Protein AF-A0A951RJY8-F1 (afdb_monomer)

Nearest PDB structures (foldseek):
  4g2e-assembly1_A-2  TM=7.027E-01  e=3.319E-02  Sulfurisphaera tokodaii str. 7
  2ywn-assembly1_A  TM=7.254E-01  e=1.005E-01  Sulfurisphaera tokodaii
  3hjp-assembly2_D  TM=7.220E-01  e=1.222E-01  Saccharolobus solfataricus
  2bmx-assembly1_B  TM=6.941E-01  e=5.469E-01  Mycobacterium tuberculosis H37Rv
  3vwu-assembly1_C  TM=6.737E-01  e=2.976E+00  Mus musculus

pLDDT: mean 78.99, std 13.01, range [47.09, 96.44]

Foldseek 3Di:
DPDDADEAEWQWAPFQDDDPPLPDDQDDDPPDPDGPSCCCVPVDDHYYDGPRVCPVCVVQVQPPDWDDDDNITITFDKDWDADPVRHTLEIDGAPDDPQDDDPVRVVVCVVVVPRPDGRPPGDDD

Secondary structure (DSSP, 8-state):
-------EE--BTTBS-----S-S-----TT-SS-HHHHHHHH--S-EE--TTSHHHHHHT-SS-EEEETTEEEEPPEEEEE-TTS-EEEEEE-SSTT-SPPHHHHHHHHHH-------TTPPP-

Mean predicted aligned error: 7.76 Å

Radius of gyration: 15.6 Å; Cα contacts (8 Å, |Δi|>4): 161; chains: 1; bounding box: 39×34×40 Å

Structure (mmCIF, N/CA/C/O backbone):
data_AF-A0A951RJY8-F1
#
_entry.id   AF-A0A951RJY8-F1
#
loop_
_atom_site.group_PDB
_atom_site.id
_atom_site.type_symbol
_atom_site.label_atom_id
_atom_site.label_alt_id
_atom_site.label_comp_id
_atom_site.label_asym_id
_atom_site.label_entity_id
_atom_site.label_seq_id
_atom_site.pdbx_PDB_ins_code
_atom_site.Cartn_x
_atom_site.Cartn_y
_atom_site.Cartn_z
_atom_site.occupancy
_atom_site.B_iso_or_equiv
_atom_site.auth_seq_id
_atom_site.auth_comp_id
_atom_site.auth_asym_id
_atom_site.auth_atom_id
_atom_site.pdbx_PDB_model_num
ATOM 1 N N . MET A 1 1 ? -1.557 0.031 23.527 1.00 47.09 1 MET A N 1
ATOM 2 C CA . MET A 1 1 ? -1.537 0.040 22.049 1.00 47.09 1 MET A CA 1
ATOM 3 C C . MET A 1 1 ? -1.979 -1.328 21.563 1.00 47.09 1 MET A C 1
ATOM 5 O O . MET A 1 1 ? -1.422 -2.315 22.023 1.00 47.09 1 MET A O 1
ATOM 9 N N . GLY A 1 2 ? -3.027 -1.402 20.737 1.00 57.34 2 GLY A N 1
ATOM 10 C CA . GLY A 1 2 ? -3.400 -2.663 20.085 1.00 57.34 2 GLY A CA 1
ATOM 11 C C . GLY A 1 2 ? -2.318 -3.093 19.093 1.00 57.34 2 GLY A C 1
ATOM 12 O O . GLY A 1 2 ? -1.557 -2.252 18.619 1.00 57.34 2 GLY A O 1
ATOM 13 N N . SER A 1 3 ? -2.225 -4.388 18.795 1.00 72.31 3 SER A N 1
ATOM 14 C CA . SER A 1 3 ? -1.290 -4.906 17.794 1.00 72.31 3 SER A CA 1
ATOM 15 C C . SER A 1 3 ? -1.625 -4.332 16.414 1.00 72.31 3 SER A C 1
ATOM 17 O O . SER A 1 3 ? -2.688 -4.628 15.866 1.00 72.31 3 SER A O 1
ATOM 19 N N . ILE A 1 4 ? -0.733 -3.513 15.858 1.00 75.69 4 ILE A N 1
ATOM 20 C CA . ILE A 1 4 ? -0.796 -3.084 14.458 1.00 75.69 4 ILE A CA 1
ATOM 21 C C . ILE A 1 4 ? -0.205 -4.212 13.619 1.00 75.69 4 ILE A C 1
ATOM 23 O O . ILE A 1 4 ? 0.877 -4.708 13.933 1.00 75.69 4 ILE A O 1
ATOM 27 N N . ILE A 1 5 ? -0.903 -4.611 12.558 1.00 77.25 5 ILE A N 1
ATOM 28 C CA . ILE A 1 5 ? -0.388 -5.581 11.595 1.00 77.25 5 ILE A CA 1
ATOM 29 C C . ILE A 1 5 ? -0.274 -4.884 10.246 1.00 77.25 5 ILE A C 1
ATOM 31 O O . ILE A 1 5 ? -1.242 -4.306 9.754 1.00 77.25 5 ILE A O 1
ATOM 35 N N . VAL A 1 6 ? 0.925 -4.918 9.673 1.00 77.44 6 VAL A N 1
ATOM 36 C CA . VAL A 1 6 ? 1.230 -4.329 8.369 1.00 77.44 6 VAL A CA 1
ATOM 37 C C . VAL A 1 6 ? 1.389 -5.459 7.368 1.00 77.44 6 VAL A C 1
ATOM 39 O O . VAL A 1 6 ? 2.029 -6.460 7.669 1.00 77.44 6 VAL A O 1
ATOM 42 N N . PHE A 1 7 ? 0.819 -5.292 6.180 1.00 73.12 7 PHE A N 1
ATOM 43 C CA . PHE A 1 7 ? 1.025 -6.199 5.061 1.00 73.12 7 PHE A CA 1
ATOM 44 C C . PHE A 1 7 ? 1.254 -5.392 3.792 1.00 73.12 7 PHE A C 1
ATOM 46 O O . PHE A 1 7 ? 0.624 -4.353 3.587 1.00 73.12 7 PHE A O 1
ATOM 53 N N . THR A 1 8 ? 2.115 -5.897 2.917 1.00 75.50 8 THR A N 1
ATOM 54 C CA . THR A 1 8 ? 2.261 -5.371 1.558 1.00 75.50 8 THR A CA 1
ATOM 55 C C . THR A 1 8 ? 1.683 -6.371 0.571 1.00 75.50 8 THR A C 1
ATOM 57 O O . THR A 1 8 ? 1.988 -7.559 0.642 1.00 75.50 8 THR A O 1
ATOM 60 N N . VAL A 1 9 ? 0.841 -5.882 -0.339 1.00 69.12 9 VAL A N 1
ATOM 61 C CA . VAL A 1 9 ? 0.367 -6.633 -1.504 1.00 69.12 9 VAL A CA 1
ATOM 62 C C . VAL A 1 9 ? 1.022 -6.016 -2.727 1.00 69.12 9 VAL A C 1
ATOM 64 O O . VAL A 1 9 ? 0.774 -4.853 -3.050 1.00 69.12 9 VAL A O 1
ATOM 67 N N . GLU A 1 10 ? 1.871 -6.791 -3.386 1.00 68.12 10 GLU A N 1
ATOM 68 C CA . GLU A 1 10 ? 2.624 -6.350 -4.554 1.00 68.12 10 GLU A CA 1
ATOM 69 C C . GLU A 1 10 ? 2.321 -7.259 -5.743 1.00 68.12 10 GLU A C 1
ATOM 71 O O . GLU A 1 10 ? 2.282 -8.487 -5.620 1.00 68.12 10 GLU A O 1
ATOM 76 N N . THR A 1 11 ? 2.074 -6.648 -6.899 1.00 62.22 11 THR A N 1
ATOM 77 C CA . 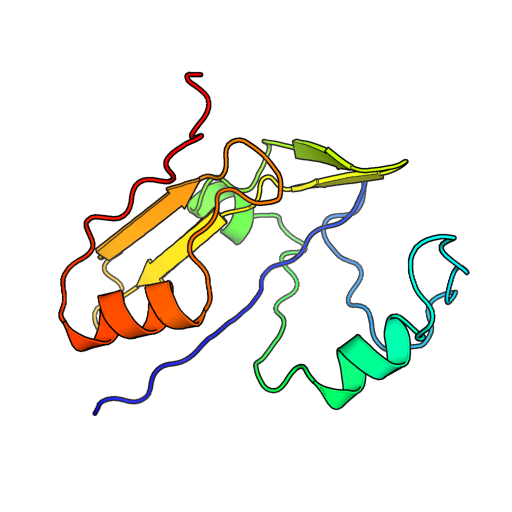THR A 1 11 ? 1.793 -7.355 -8.150 1.00 62.22 11 THR A CA 1
ATOM 78 C C . THR A 1 11 ? 2.576 -6.692 -9.274 1.00 62.22 11 THR A C 1
ATOM 80 O O . THR A 1 11 ? 2.418 -5.494 -9.509 1.00 62.22 11 THR A O 1
ATOM 83 N N . HIS A 1 12 ? 3.382 -7.485 -9.974 1.00 57.97 12 HIS A N 1
ATOM 84 C CA . HIS A 1 12 ? 4.277 -7.031 -11.037 1.00 57.97 12 HIS A CA 1
ATOM 85 C C . HIS A 1 12 ? 3.880 -7.629 -12.382 1.00 57.97 12 HIS A C 1
ATOM 87 O O . HIS A 1 12 ? 3.656 -8.835 -12.466 1.00 57.97 12 HIS A O 1
ATOM 93 N N . ASP A 1 13 ? 3.891 -6.813 -13.436 1.00 55.28 13 ASP A N 1
ATOM 94 C CA . ASP A 1 13 ? 3.761 -7.239 -14.833 1.00 55.28 13 ASP A CA 1
ATOM 95 C C . ASP A 1 13 ? 2.431 -7.983 -15.139 1.00 55.28 13 ASP A C 1
ATOM 97 O O . ASP A 1 13 ? 1.426 -7.865 -14.435 1.00 55.28 13 ASP A O 1
ATOM 101 N N . ARG A 1 14 ? 2.389 -8.743 -16.239 1.00 51.50 14 ARG A N 1
ATOM 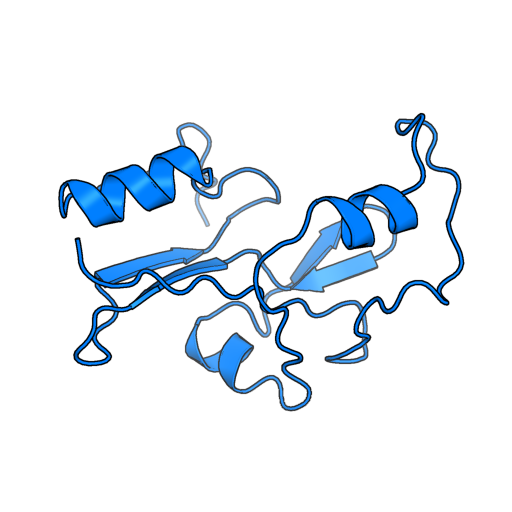102 C CA . ARG A 1 14 ? 1.258 -9.562 -16.706 1.00 51.50 14 ARG A CA 1
ATOM 103 C C . ARG A 1 14 ? 0.811 -10.646 -15.727 1.00 51.50 14 ARG A C 1
ATOM 105 O O . ARG A 1 14 ? -0.301 -11.157 -15.863 1.00 51.50 14 ARG A O 1
ATOM 112 N N .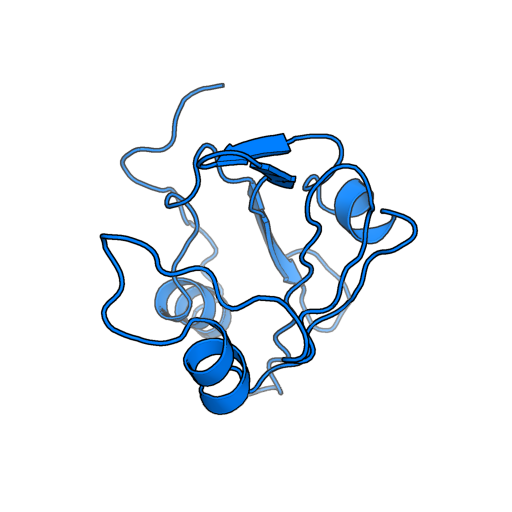 TYR A 1 15 ? 1.665 -11.035 -14.784 1.00 54.41 15 TYR A N 1
ATOM 113 C CA . TYR A 1 15 ? 1.393 -12.116 -13.845 1.00 54.41 15 TYR A CA 1
ATOM 114 C C . TYR A 1 15 ? 1.130 -11.538 -12.458 1.00 54.41 15 TYR A C 1
ATOM 116 O O . TYR A 1 15 ? 2.024 -10.993 -11.828 1.00 54.41 15 TYR A O 1
ATOM 124 N N . ARG A 1 16 ? -0.079 -11.746 -11.925 1.00 61.88 16 ARG A N 1
ATOM 125 C CA . ARG A 1 16 ? -0.536 -11.256 -10.605 1.00 61.88 16 ARG A CA 1
ATOM 126 C C . ARG A 1 16 ? 0.206 -11.853 -9.393 1.00 61.88 16 ARG A C 1
ATOM 128 O O . ARG A 1 16 ? -0.324 -11.899 -8.288 1.00 61.88 16 ARG A O 1
ATOM 135 N N . GLY A 1 17 ? 1.428 -12.344 -9.570 1.00 59.16 17 GLY A N 1
ATOM 136 C CA . GLY A 1 17 ? 2.266 -12.724 -8.455 1.00 59.16 17 GLY A CA 1
ATOM 137 C C . GLY A 1 17 ? 3.601 -13.345 -8.831 1.00 59.16 17 GLY A C 1
ATOM 138 O O . GLY A 1 17 ? 3.660 -14.509 -9.228 1.00 59.16 17 GLY A O 1
ATOM 139 N N . ARG A 1 18 ? 4.676 -12.605 -8.556 1.00 56.38 18 ARG A N 1
ATOM 140 C CA . ARG A 1 18 ? 5.994 -13.159 -8.248 1.00 56.38 18 ARG A CA 1
ATOM 141 C C . ARG A 1 18 ? 6.393 -12.627 -6.874 1.00 56.38 18 ARG A C 1
ATOM 143 O O . ARG A 1 18 ? 6.611 -11.432 -6.726 1.00 56.38 18 ARG A O 1
ATOM 150 N N . VAL A 1 19 ? 6.421 -13.495 -5.861 1.00 53.72 19 VAL A N 1
ATOM 151 C CA . VAL A 1 19 ? 7.028 -13.136 -4.570 1.00 53.72 19 VAL A CA 1
ATOM 152 C C . VAL A 1 19 ? 8.525 -13.091 -4.803 1.00 53.72 19 VAL A C 1
ATOM 154 O O . VAL A 1 19 ? 9.095 -14.105 -5.200 1.00 53.72 19 VAL A O 1
ATOM 157 N N . MET A 1 20 ? 9.138 -11.938 -4.554 1.00 55.38 20 MET A N 1
ATOM 158 C CA . MET A 1 20 ? 10.590 -11.826 -4.521 1.00 55.38 20 MET A CA 1
ATOM 159 C C . MET A 1 20 ? 11.0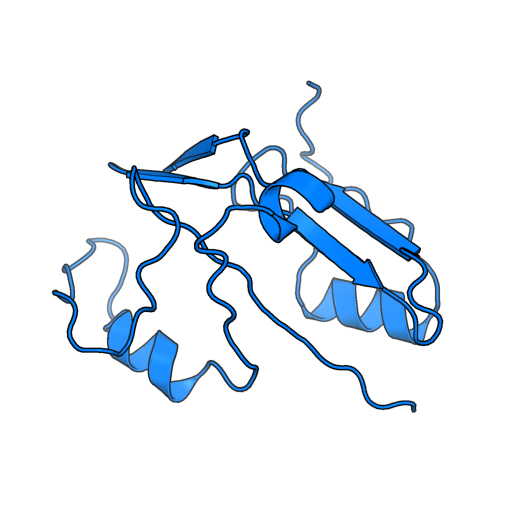84 -12.647 -3.327 1.00 55.38 20 MET A C 1
ATOM 161 O O . MET A 1 20 ? 10.850 -12.284 -2.175 1.00 55.38 20 MET A O 1
ATOM 165 N N . VAL A 1 21 ? 11.690 -13.801 -3.604 1.00 55.44 21 VAL A N 1
ATOM 166 C CA . VAL A 1 21 ? 12.244 -14.716 -2.585 1.00 55.44 21 VAL A CA 1
ATOM 167 C C . VAL A 1 21 ? 13.767 -14.689 -2.568 1.00 55.44 21 VAL A C 1
ATOM 169 O O . VAL A 1 21 ? 14.393 -15.531 -1.924 1.00 55.44 21 VAL A O 1
ATOM 172 N N . GLY A 1 22 ? 14.364 -13.767 -3.321 1.00 53.44 22 GLY A N 1
ATOM 173 C CA . GLY A 1 22 ? 15.803 -13.609 -3.365 1.00 53.44 22 GLY A CA 1
ATOM 174 C C . GLY A 1 22 ? 16.530 -14.520 -4.342 1.00 53.44 22 GLY A C 1
ATOM 175 O O . GLY A 1 22 ? 17.743 -14.697 -4.273 1.00 53.44 22 GLY A O 1
ATOM 176 N N . LYS A 1 23 ? 15.778 -15.142 -5.249 1.00 55.81 23 LYS A N 1
ATOM 177 C CA . LYS A 1 23 ? 16.317 -15.993 -6.322 1.00 55.81 23 LYS A CA 1
ATOM 178 C C . LYS A 1 23 ? 16.212 -15.324 -7.688 1.00 55.81 23 LYS A C 1
ATOM 180 O O . LYS A 1 23 ? 16.564 -15.913 -8.706 1.00 55.81 23 LYS A O 1
ATOM 185 N N . GLU A 1 24 ? 15.654 -14.124 -7.716 1.00 66.88 24 GLU A N 1
ATOM 186 C CA . GLU A 1 24 ? 15.530 -13.289 -8.890 1.00 66.88 24 GLU A CA 1
ATOM 187 C C . GLU A 1 24 ? 16.892 -12.752 -9.333 1.00 66.88 24 GLU A C 1
ATOM 189 O O . GLU A 1 24 ? 17.817 -12.626 -8.532 1.00 66.88 24 GLU A O 1
ATOM 194 N N . LEU A 1 25 ? 17.009 -12.436 -10.627 1.00 63.78 25 LEU A N 1
ATOM 195 C CA . LEU A 1 25 ? 18.130 -11.636 -11.110 1.00 63.78 25 LEU A CA 1
ATOM 196 C C . LEU A 1 25 ? 18.152 -10.333 -10.308 1.00 63.78 25 LEU A C 1
ATOM 198 O O . LEU A 1 25 ? 17.102 -9.718 -10.132 1.00 63.78 25 LEU A O 1
ATOM 202 N N . ASP A 1 26 ? 19.330 -9.938 -9.835 1.00 66.75 26 ASP A N 1
ATOM 203 C CA . ASP A 1 26 ? 19.557 -8.657 -9.167 1.00 66.75 26 ASP A CA 1
ATOM 204 C C . ASP A 1 26 ? 20.097 -7.663 -10.207 1.00 66.75 26 ASP A C 1
ATOM 206 O O . ASP A 1 26 ? 21.309 -7.597 -10.435 1.00 66.75 26 ASP A O 1
ATOM 210 N N . PRO A 1 27 ? 19.220 -6.967 -10.955 1.00 66.25 27 PRO A N 1
ATOM 211 C CA . PRO A 1 27 ? 19.652 -6.026 -11.974 1.00 66.25 27 PRO A CA 1
ATOM 212 C C . PRO A 1 27 ? 20.422 -4.864 -11.344 1.00 66.25 27 PRO A C 1
ATOM 214 O O . PRO A 1 27 ? 19.980 -4.227 -10.386 1.00 66.25 27 PRO A O 1
ATOM 217 N N . SER A 1 28 ? 21.567 -4.530 -11.938 1.00 65.00 28 SER A N 1
ATOM 218 C CA . SER A 1 28 ? 22.308 -3.330 -11.567 1.00 65.00 28 SER A CA 1
ATOM 219 C C . SER A 1 28 ? 21.572 -2.091 -12.077 1.00 65.00 28 SER A C 1
ATOM 221 O O . SER A 1 28 ? 21.533 -1.834 -13.283 1.00 65.00 28 SER A O 1
ATOM 223 N N . TYR A 1 29 ? 21.018 -1.296 -11.168 1.00 68.00 29 TYR A N 1
ATOM 224 C CA . TYR A 1 29 ? 20.429 -0.004 -11.508 1.00 68.00 29 TYR A CA 1
ATOM 225 C C . TYR A 1 29 ? 21.444 1.125 -11.317 1.00 68.00 29 TYR A C 1
ATOM 227 O O . TYR A 1 29 ? 22.088 1.216 -10.276 1.00 68.00 29 TYR A O 1
ATOM 235 N N . TRP A 1 30 ? 21.535 2.041 -12.288 1.00 73.19 30 TRP A N 1
ATOM 236 C CA . TRP A 1 30 ? 22.492 3.162 -12.277 1.00 73.19 30 TRP A CA 1
ATOM 237 C C . TRP A 1 30 ? 22.374 4.084 -11.049 1.00 73.19 30 TRP A C 1
ATOM 239 O O . TRP A 1 30 ? 23.331 4.765 -10.689 1.00 73.19 30 TRP A O 1
ATOM 249 N N . PHE A 1 31 ? 21.208 4.104 -10.402 1.00 74.69 31 PHE A N 1
ATOM 250 C CA . PHE A 1 31 ? 20.914 4.926 -9.228 1.00 74.69 31 PHE A CA 1
ATOM 251 C C . PHE A 1 31 ? 21.066 4.183 -7.892 1.00 74.69 31 PHE A C 1
ATOM 253 O O . PHE A 1 31 ? 20.978 4.818 -6.840 1.00 74.69 31 PHE A O 1
ATOM 260 N N . SER A 1 32 ? 21.293 2.864 -7.894 1.00 72.50 32 SER A N 1
ATOM 261 C CA . SER A 1 32 ? 21.447 2.083 -6.664 1.00 72.50 32 SER A CA 1
ATOM 262 C C . SER A 1 32 ? 22.866 1.552 -6.518 1.00 72.50 32 SER A C 1
ATOM 264 O O . SER A 1 32 ? 23.383 0.854 -7.383 1.00 72.50 32 SER A O 1
ATOM 266 N N . LYS A 1 33 ? 23.485 1.846 -5.371 1.00 73.94 33 LYS A N 1
ATOM 267 C CA . LYS A 1 33 ? 24.779 1.269 -4.971 1.00 73.94 33 LYS A CA 1
ATOM 268 C C . LYS A 1 33 ? 24.634 -0.031 -4.171 1.00 73.94 33 LYS A C 1
ATOM 270 O O . LYS A 1 33 ? 25.641 -0.561 -3.714 1.00 73.94 33 LYS A O 1
ATOM 275 N N . LYS A 1 34 ? 23.403 -0.490 -3.920 1.00 71.06 34 LYS A N 1
ATOM 276 C CA . LYS A 1 34 ? 23.098 -1.659 -3.084 1.00 71.06 34 LYS A CA 1
ATOM 277 C C . LYS A 1 34 ? 22.216 -2.645 -3.842 1.00 71.06 34 LYS A C 1
ATOM 279 O O . LYS A 1 34 ? 21.366 -2.217 -4.625 1.00 71.06 34 LYS A O 1
ATOM 284 N N . SER A 1 35 ? 22.407 -3.930 -3.555 1.00 71.75 35 SER A N 1
ATOM 285 C CA . SER A 1 35 ? 21.521 -4.996 -4.015 1.00 71.75 35 SER A CA 1
ATOM 286 C C . SER A 1 35 ? 20.093 -4.728 -3.540 1.00 71.75 35 SER A C 1
ATOM 288 O O . SER A 1 35 ? 19.865 -4.433 -2.360 1.00 71.75 35 SER A O 1
ATOM 290 N N . PHE A 1 36 ? 19.124 -4.813 -4.453 1.00 70.31 36 PHE A N 1
ATOM 291 C CA . PHE A 1 36 ? 17.713 -4.716 -4.072 1.00 70.31 36 PHE A CA 1
ATOM 292 C C . PHE A 1 36 ? 17.278 -5.960 -3.314 1.00 70.31 36 PHE A C 1
ATOM 294 O O . PHE A 1 36 ? 16.457 -5.862 -2.405 1.00 70.31 36 PHE A O 1
ATOM 301 N N . HIS A 1 37 ? 17.875 -7.102 -3.647 1.00 69.56 37 HIS A N 1
ATOM 302 C CA . HIS A 1 37 ? 17.642 -8.354 -2.956 1.00 69.56 37 HIS A CA 1
ATOM 303 C C . HIS A 1 37 ? 18.050 -8.260 -1.477 1.00 69.56 37 HIS A C 1
ATOM 305 O O . HIS A 1 37 ? 17.188 -8.454 -0.622 1.00 69.56 37 HIS A O 1
ATOM 311 N N . GLU A 1 38 ? 19.291 -7.873 -1.160 1.00 69.50 38 GLU A N 1
ATOM 312 C CA . GLU A 1 38 ? 19.736 -7.734 0.241 1.00 69.50 38 GLU A CA 1
ATOM 313 C C . GLU A 1 38 ? 18.860 -6.742 1.016 1.00 69.50 38 GLU A C 1
ATOM 315 O O . GLU A 1 38 ? 18.392 -7.026 2.119 1.00 69.50 38 GLU A O 1
ATOM 320 N N . ALA A 1 39 ? 18.567 -5.584 0.414 1.00 71.75 39 ALA A N 1
ATOM 321 C CA . ALA A 1 39 ? 17.713 -4.583 1.040 1.00 71.75 39 ALA A CA 1
ATOM 322 C C . ALA A 1 39 ? 16.303 -5.119 1.332 1.00 71.75 39 ALA A C 1
ATOM 324 O O . ALA A 1 39 ? 15.740 -4.788 2.374 1.00 71.75 39 ALA A O 1
ATOM 325 N N . TYR A 1 40 ? 15.743 -5.930 0.433 1.00 69.94 40 TYR A N 1
ATOM 326 C CA . TYR A 1 40 ? 14.418 -6.520 0.581 1.00 69.94 40 TYR A CA 1
ATOM 327 C C . TYR A 1 40 ? 14.402 -7.600 1.671 1.00 69.94 40 TYR A C 1
ATOM 329 O O . TYR A 1 40 ? 13.529 -7.576 2.531 1.00 69.94 40 TYR A O 1
ATOM 337 N N . THR A 1 41 ? 15.378 -8.510 1.706 1.00 71.19 41 THR A N 1
ATOM 338 C CA . THR A 1 41 ? 15.402 -9.604 2.694 1.00 71.19 41 THR A CA 1
ATOM 339 C C . THR A 1 41 ? 15.803 -9.164 4.098 1.00 71.19 41 THR A C 1
ATOM 341 O O . THR A 1 41 ? 15.349 -9.764 5.066 1.00 71.19 41 THR A O 1
ATOM 344 N N . GLU A 1 42 ? 16.647 -8.139 4.236 1.00 77.62 42 GLU A N 1
ATOM 345 C CA . GLU A 1 42 ? 17.155 -7.713 5.549 1.00 77.62 42 GLU A CA 1
ATOM 346 C C . GLU A 1 42 ? 16.291 -6.649 6.227 1.00 77.62 42 GLU A C 1
ATOM 348 O O . GLU A 1 42 ? 16.272 -6.558 7.454 1.00 77.62 42 GLU A O 1
ATOM 353 N N . LYS A 1 43 ? 15.609 -5.798 5.450 1.00 75.00 43 LYS A N 1
ATOM 354 C CA . LYS A 1 43 ? 14.919 -4.617 5.999 1.00 75.00 43 LYS A CA 1
ATOM 355 C C . LYS A 1 43 ? 13.414 -4.768 6.095 1.00 75.00 43 LYS A C 1
ATOM 357 O O . LYS A 1 43 ? 12.772 -3.950 6.753 1.00 75.00 43 LYS A O 1
ATOM 362 N N . ILE A 1 44 ? 12.845 -5.765 5.431 1.00 73.56 44 ILE A N 1
ATOM 363 C CA . ILE A 1 44 ? 11.414 -6.025 5.479 1.00 73.56 44 ILE A CA 1
ATOM 364 C C . ILE A 1 44 ? 11.143 -6.979 6.632 1.00 73.56 44 ILE A C 1
ATOM 366 O O . ILE A 1 44 ? 11.634 -8.101 6.670 1.00 73.56 44 ILE A O 1
ATOM 370 N N . TRP A 1 45 ? 10.344 -6.511 7.583 1.00 77.69 45 TRP A N 1
ATOM 371 C CA . TRP A 1 45 ? 10.042 -7.220 8.827 1.00 77.69 45 TRP A CA 1
ATOM 372 C C . TRP A 1 45 ? 8.544 -7.497 8.998 1.00 77.69 45 TRP A C 1
ATOM 374 O O . TRP A 1 45 ? 8.114 -7.974 10.047 1.00 77.69 45 TRP A O 1
ATOM 384 N N . TRP A 1 46 ? 7.744 -7.213 7.968 1.00 80.75 46 TRP A N 1
ATOM 385 C CA . TRP A 1 46 ? 6.311 -7.493 7.929 1.00 80.75 46 TRP A CA 1
ATOM 386 C C . TRP A 1 46 ? 5.970 -8.457 6.785 1.00 80.75 46 TRP A C 1
ATOM 388 O O . TRP A 1 46 ? 6.751 -8.595 5.841 1.00 80.75 46 TRP A O 1
ATOM 398 N N . PRO A 1 47 ? 4.821 -9.153 6.835 1.00 79.38 47 PRO A N 1
ATOM 399 C CA . PRO A 1 47 ? 4.511 -10.154 5.828 1.00 79.38 47 PRO A CA 1
ATOM 400 C C . PRO A 1 47 ? 4.139 -9.525 4.480 1.00 79.38 47 PRO A C 1
ATOM 402 O O . PRO A 1 47 ? 3.421 -8.524 4.398 1.00 79.38 47 PRO A O 1
ATOM 405 N N . HIS A 1 48 ? 4.610 -10.157 3.410 1.00 78.62 48 HIS A N 1
ATOM 406 C CA . HIS A 1 48 ? 4.277 -9.809 2.033 1.00 78.62 48 HIS A CA 1
ATOM 407 C C . HIS A 1 48 ? 3.286 -10.837 1.492 1.00 78.62 48 HIS A C 1
ATOM 409 O O . HIS A 1 48 ? 3.558 -12.038 1.483 1.00 78.62 48 HIS A O 1
ATOM 415 N N . LEU A 1 49 ? 2.112 -10.366 1.083 1.00 76.38 49 LEU A N 1
ATOM 416 C CA . LEU A 1 49 ? 1.025 -11.200 0.589 1.00 76.38 49 LEU A CA 1
ATOM 417 C C . LEU A 1 49 ? 1.013 -11.197 -0.939 1.00 76.38 49 LEU A C 1
ATOM 419 O O . LEU A 1 49 ? 1.184 -10.161 -1.580 1.00 76.38 49 LEU A O 1
ATOM 423 N N . LEU A 1 50 ? 0.760 -12.371 -1.514 1.00 77.56 50 LEU A N 1
ATOM 424 C CA . LEU A 1 50 ? 0.662 -12.563 -2.955 1.00 77.56 50 LEU A CA 1
ATOM 425 C C . LEU A 1 50 ? -0.804 -12.657 -3.391 1.00 77.56 50 LEU A C 1
ATOM 427 O O . LEU A 1 50 ? -1.462 -13.665 -3.131 1.00 77.56 50 LEU A O 1
ATOM 431 N N . ASP A 1 51 ? -1.307 -11.655 -4.109 1.00 78.56 51 ASP A N 1
ATOM 432 C CA . ASP A 1 51 ? -2.694 -11.633 -4.590 1.00 78.56 51 ASP A CA 1
ATOM 433 C C . ASP A 1 51 ? -2.844 -12.251 -5.990 1.00 78.56 51 ASP A C 1
ATOM 435 O O . ASP A 1 51 ? -3.175 -11.582 -6.968 1.00 78.56 51 ASP A O 1
ATOM 439 N N . ARG A 1 52 ? -2.623 -13.569 -6.092 1.00 77.19 52 ARG A N 1
ATOM 440 C CA . ARG A 1 52 ? -2.654 -14.287 -7.384 1.00 77.19 52 ARG A CA 1
ATOM 441 C C . ARG A 1 52 ? -3.980 -14.150 -8.134 1.00 77.19 52 ARG A C 1
ATOM 443 O O . ARG A 1 52 ? -3.986 -14.174 -9.362 1.00 77.19 52 ARG A O 1
ATOM 450 N N . ALA A 1 53 ? -5.090 -14.052 -7.405 1.00 81.00 53 ALA A N 1
ATOM 451 C CA . ALA A 1 53 ? -6.417 -13.890 -7.992 1.00 81.00 53 ALA A CA 1
ATOM 452 C C . ALA A 1 53 ? -6.709 -12.429 -8.387 1.00 81.00 53 ALA A C 1
ATOM 454 O O . ALA A 1 53 ? -7.594 -12.183 -9.206 1.00 81.00 53 ALA A O 1
ATOM 455 N N . GLY A 1 54 ? -5.963 -11.458 -7.850 1.00 77.94 54 GLY A N 1
ATOM 456 C CA . GLY A 1 54 ? -6.254 -10.027 -7.974 1.00 77.94 54 GLY A CA 1
ATOM 457 C C . GLY A 1 54 ? -7.483 -9.587 -7.172 1.00 77.94 54 GLY A C 1
ATOM 458 O O . GLY A 1 54 ? -8.030 -8.518 -7.428 1.00 77.94 54 GLY A O 1
ATOM 459 N N . ALA A 1 55 ? -7.967 -10.417 -6.244 1.00 84.62 55 ALA A N 1
ATOM 460 C CA . ALA A 1 55 ? -9.203 -10.152 -5.514 1.00 84.62 55 ALA A CA 1
ATOM 461 C C . ALA A 1 55 ? -9.020 -9.019 -4.497 1.00 84.62 55 ALA A C 1
ATOM 463 O O . ALA A 1 55 ? -9.899 -8.171 -4.344 1.00 84.62 55 ALA A O 1
ATOM 464 N N . ILE A 1 56 ? -7.863 -8.975 -3.834 1.00 85.62 56 ILE A N 1
ATOM 465 C CA . ILE A 1 56 ? -7.523 -7.935 -2.858 1.00 85.62 56 ILE A CA 1
ATOM 466 C C . ILE A 1 56 ? -7.220 -6.619 -3.579 1.00 85.62 56 ILE A C 1
ATOM 468 O O . ILE A 1 56 ? -7.714 -5.562 -3.184 1.00 85.62 56 ILE A O 1
ATOM 472 N N . GLY A 1 57 ? -6.470 -6.681 -4.679 1.00 83.31 57 GLY A N 1
ATOM 473 C CA . GLY A 1 57 ? -6.177 -5.541 -5.536 1.00 83.31 57 GLY A CA 1
ATOM 474 C C . GLY A 1 57 ? -7.449 -4.903 -6.090 1.00 83.31 57 GLY A C 1
ATOM 475 O O . GLY A 1 57 ? -7.595 -3.683 -6.010 1.00 83.31 57 GLY A O 1
ATOM 476 N N . ALA A 1 58 ? -8.398 -5.710 -6.573 1.00 85.81 58 ALA A N 1
ATOM 477 C CA . ALA A 1 58 ? -9.692 -5.222 -7.047 1.00 85.81 58 ALA A CA 1
ATOM 478 C C . ALA A 1 58 ? -10.528 -4.619 -5.906 1.00 85.81 58 ALA A C 1
ATOM 480 O O . ALA A 1 58 ? -11.084 -3.531 -6.057 1.00 85.81 58 ALA A O 1
ATOM 481 N N . MET A 1 59 ? -10.566 -5.277 -4.740 1.00 88.19 59 MET A N 1
ATOM 482 C CA . MET A 1 59 ? -11.303 -4.805 -3.561 1.00 88.19 59 MET A CA 1
ATOM 483 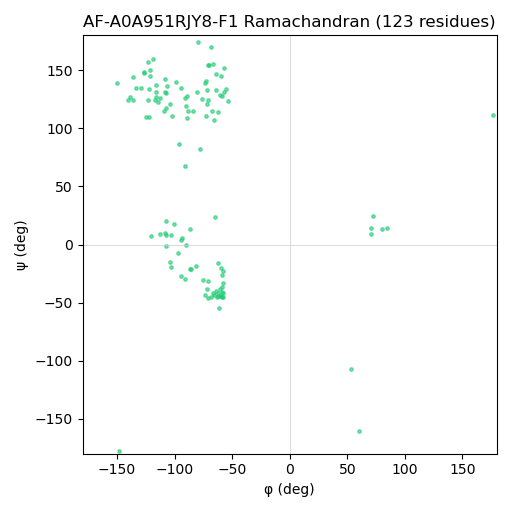C C . MET A 1 59 ? -10.849 -3.412 -3.107 1.00 88.19 59 MET A C 1
ATOM 485 O O . MET A 1 59 ? -11.679 -2.565 -2.778 1.00 88.19 59 MET A O 1
ATOM 489 N N . TYR A 1 60 ? -9.540 -3.151 -3.119 1.00 88.25 60 TYR A N 1
ATOM 490 C CA . TYR A 1 60 ? -8.969 -1.895 -2.630 1.00 88.25 60 TYR A CA 1
ATOM 491 C C . TYR A 1 60 ? -8.543 -0.920 -3.740 1.00 88.25 60 TYR A C 1
ATOM 493 O O . TYR A 1 60 ? -7.971 0.133 -3.452 1.00 88.25 60 TYR A O 1
ATOM 501 N N . GLY A 1 61 ? -8.873 -1.196 -5.002 1.00 83.50 61 GLY A N 1
ATOM 502 C CA . GLY A 1 61 ? -8.643 -0.282 -6.126 1.00 83.50 61 GLY A CA 1
ATOM 503 C C . GLY A 1 61 ? -7.180 -0.141 -6.560 1.00 83.50 61 GLY A C 1
ATOM 504 O O . GLY A 1 61 ? -6.817 0.895 -7.122 1.00 83.50 61 GLY A O 1
ATOM 505 N N . ALA A 1 62 ? -6.357 -1.153 -6.283 1.00 82.88 62 ALA A N 1
ATOM 506 C CA . ALA A 1 62 ? -5.011 -1.299 -6.837 1.00 82.88 62 ALA A CA 1
ATOM 507 C C . ALA A 1 62 ? -5.017 -1.999 -8.214 1.00 82.88 62 ALA A C 1
ATOM 509 O O . ALA A 1 62 ? -4.086 -1.811 -8.983 1.00 82.88 62 ALA A O 1
ATOM 510 N N . ASP A 1 63 ? -6.072 -2.757 -8.542 1.00 78.44 63 ASP A N 1
ATOM 511 C CA . ASP A 1 63 ? -6.323 -3.422 -9.837 1.00 78.44 63 ASP A CA 1
ATOM 512 C C . ASP A 1 63 ? -7.669 -2.915 -10.409 1.00 78.44 63 ASP A C 1
ATOM 514 O O . ASP A 1 63 ? -8.573 -2.612 -9.621 1.00 78.44 63 ASP A O 1
ATOM 518 N N . PRO A 1 64 ? -7.844 -2.761 -11.739 1.00 70.00 64 PRO A N 1
ATOM 519 C CA . PRO A 1 64 ? -6.893 -3.003 -12.834 1.00 70.00 64 PRO A CA 1
ATOM 520 C C . PRO A 1 64 ? -5.988 -1.804 -13.156 1.00 70.00 64 PRO A C 1
ATOM 522 O O . PRO A 1 64 ? -5.375 -1.746 -14.220 1.00 70.00 64 PRO A O 1
ATOM 525 N N . LEU A 1 65 ? -5.946 -0.799 -12.280 1.00 69.75 65 LEU A N 1
ATOM 526 C CA . LEU A 1 65 ? -5.176 0.417 -12.519 1.00 69.75 65 LEU A CA 1
ATOM 527 C C . LEU A 1 65 ? -3.680 0.112 -12.419 1.00 69.75 65 LEU A C 1
ATOM 529 O O . LEU A 1 65 ? -3.222 -0.360 -11.386 1.00 69.75 65 LEU A O 1
ATOM 533 N N . ALA A 1 66 ? -2.923 0.423 -13.469 1.00 73.19 66 ALA A N 1
ATOM 534 C CA . ALA A 1 66 ? -1.484 0.194 -13.512 1.00 73.19 66 ALA A CA 1
ATOM 535 C C . ALA A 1 66 ? -0.714 1.496 -13.756 1.00 73.19 66 ALA A C 1
ATOM 537 O O . ALA A 1 66 ? -1.205 2.410 -14.425 1.00 73.19 66 ALA A O 1
ATOM 538 N N . PHE A 1 67 ? 0.505 1.568 -13.232 1.00 74.19 67 PHE A N 1
ATOM 539 C CA . PHE A 1 67 ? 1.498 2.568 -13.601 1.00 74.19 67 PHE A CA 1
ATOM 540 C C . PHE A 1 67 ? 2.607 1.921 -14.419 1.00 74.19 67 PHE A C 1
ATOM 542 O O . PHE A 1 67 ? 3.012 0.797 -14.143 1.00 74.19 67 PHE A O 1
ATOM 549 N N . ALA A 1 68 ? 3.100 2.652 -15.417 1.00 73.12 68 ALA A N 1
ATOM 550 C CA . ALA A 1 68 ? 4.357 2.324 -16.069 1.00 73.12 68 ALA A CA 1
ATOM 551 C C . ALA A 1 68 ? 5.489 2.930 -15.233 1.00 73.12 68 ALA A C 1
ATOM 553 O O . ALA A 1 68 ? 5.571 4.153 -15.090 1.00 73.12 68 ALA A O 1
ATOM 554 N N . VAL A 1 69 ? 6.335 2.083 -14.656 1.00 67.00 69 VAL A N 1
ATOM 555 C CA . VAL A 1 69 ? 7.525 2.501 -13.913 1.00 67.00 69 VAL A CA 1
ATOM 556 C C . VAL A 1 69 ? 8.730 1.830 -14.552 1.00 67.00 69 VAL A C 1
ATOM 558 O O . VAL A 1 69 ? 8.775 0.615 -14.709 1.00 67.00 69 VAL A O 1
ATOM 561 N N . HIS A 1 70 ? 9.707 2.642 -14.954 1.00 69.88 70 HIS A N 1
ATOM 562 C CA . HIS A 1 70 ? 10.855 2.197 -15.744 1.00 69.88 70 HIS A CA 1
ATOM 563 C C . HIS A 1 70 ? 10.427 1.432 -17.012 1.00 69.88 70 HIS A C 1
ATOM 565 O O . HIS A 1 70 ? 9.952 2.058 -17.956 1.00 69.88 70 HIS A O 1
ATOM 571 N N . ALA A 1 71 ? 10.604 0.109 -17.035 1.00 64.44 71 ALA A N 1
ATOM 572 C CA . ALA A 1 71 ? 10.274 -0.768 -18.157 1.00 64.44 71 ALA A CA 1
ATOM 573 C C . ALA A 1 71 ? 9.108 -1.730 -17.847 1.00 64.44 71 ALA A C 1
ATOM 575 O O . ALA A 1 71 ? 8.846 -2.637 -18.635 1.00 64.44 71 ALA A O 1
ATOM 576 N N . GLU A 1 72 ? 8.418 -1.553 -16.716 1.00 61.69 72 GLU A N 1
ATOM 577 C CA . GLU A 1 72 ? 7.438 -2.506 -16.193 1.00 61.69 72 GLU A CA 1
ATOM 578 C C . GLU A 1 72 ? 6.089 -1.834 -15.905 1.00 61.69 72 GLU A C 1
ATOM 580 O O . GLU A 1 72 ? 6.012 -0.656 -15.541 1.00 61.69 72 GLU A O 1
ATOM 585 N N . TYR A 1 73 ? 5.009 -2.605 -16.060 1.00 69.19 73 TYR A N 1
ATOM 586 C CA . TYR A 1 73 ? 3.699 -2.234 -15.537 1.00 69.19 73 TYR A CA 1
ATOM 587 C C . TYR A 1 73 ? 3.548 -2.802 -14.132 1.00 69.19 73 TYR A C 1
ATOM 589 O O . TYR A 1 73 ? 3.684 -4.005 -13.923 1.00 69.19 73 TYR A O 1
ATOM 597 N N . ILE A 1 74 ? 3.222 -1.938 -13.184 1.00 73.12 74 ILE A N 1
ATOM 598 C CA . ILE A 1 74 ? 2.957 -2.310 -11.796 1.00 73.12 74 ILE A CA 1
ATOM 599 C C . ILE A 1 74 ? 1.562 -1.842 -11.404 1.00 73.12 74 ILE A C 1
ATOM 601 O O . ILE A 1 74 ? 1.029 -0.903 -12.000 1.00 73.12 74 ILE A O 1
ATOM 605 N N . ASN A 1 75 ? 0.960 -2.469 -10.397 1.00 7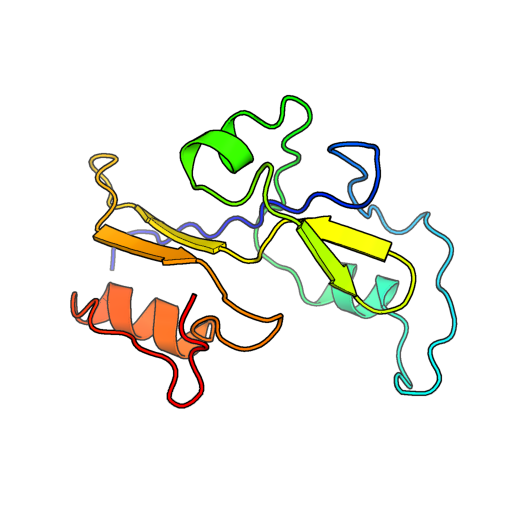4.62 75 ASN A N 1
ATOM 606 C CA . ASN A 1 75 ? -0.307 -1.991 -9.850 1.00 74.62 75 ASN A CA 1
ATOM 607 C C . ASN A 1 75 ? -0.207 -0.543 -9.364 1.00 74.62 75 ASN A C 1
ATOM 609 O O . ASN A 1 75 ? 0.841 -0.065 -8.916 1.00 74.62 75 ASN A O 1
ATOM 613 N N . ARG A 1 76 ? -1.339 0.162 -9.406 1.00 82.19 76 ARG A N 1
ATOM 614 C CA . ARG A 1 76 ? -1.437 1.474 -8.783 1.00 82.19 76 ARG A CA 1
ATOM 615 C C . ARG A 1 76 ? -1.130 1.307 -7.286 1.00 82.19 76 ARG A C 1
ATOM 617 O O . ARG A 1 76 ? -1.773 0.495 -6.621 1.00 82.19 76 ARG A O 1
ATOM 624 N N . PRO A 1 77 ? -0.199 2.093 -6.731 1.00 86.00 77 PRO A N 1
ATOM 625 C CA . PRO A 1 77 ? 0.065 2.116 -5.310 1.00 86.00 77 PRO A CA 1
ATOM 626 C C . PRO A 1 77 ? -1.181 2.534 -4.528 1.00 86.00 77 PRO A C 1
ATOM 628 O O . PRO A 1 77 ? -1.779 3.578 -4.798 1.00 86.00 77 PRO A O 1
ATOM 631 N N . VAL A 1 78 ? -1.554 1.741 -3.525 1.00 89.25 78 VAL A N 1
ATOM 632 C CA . VAL A 1 78 ? -2.673 2.039 -2.626 1.00 89.25 78 VAL A CA 1
ATOM 633 C C . VAL A 1 78 ? -2.249 1.803 -1.180 1.00 89.25 78 VAL A C 1
ATOM 635 O O . VAL A 1 78 ? -1.649 0.777 -0.871 1.00 89.25 78 VAL A O 1
ATOM 638 N N . THR A 1 79 ? -2.594 2.738 -0.296 1.00 92.81 79 THR A N 1
ATOM 639 C CA . THR A 1 79 ? -2.494 2.569 1.160 1.00 92.81 79 THR A CA 1
ATOM 640 C C . THR A 1 79 ? -3.895 2.417 1.738 1.00 92.81 79 THR A C 1
ATOM 642 O O . THR A 1 79 ? -4.773 3.227 1.443 1.00 92.81 79 THR A O 1
ATOM 645 N N . VAL A 1 80 ? -4.113 1.399 2.570 1.00 93.81 80 VAL A N 1
ATOM 646 C CA . VAL A 1 80 ? -5.394 1.150 3.249 1.00 93.81 80 VAL A CA 1
ATOM 647 C C . VAL A 1 80 ? -5.135 0.952 4.738 1.00 93.81 80 VAL A C 1
ATOM 649 O O . VAL A 1 80 ? -4.222 0.216 5.104 1.00 93.81 80 VAL A O 1
ATOM 652 N N . ILE A 1 81 ? -5.943 1.580 5.593 1.00 94.88 81 ILE A N 1
ATOM 653 C CA .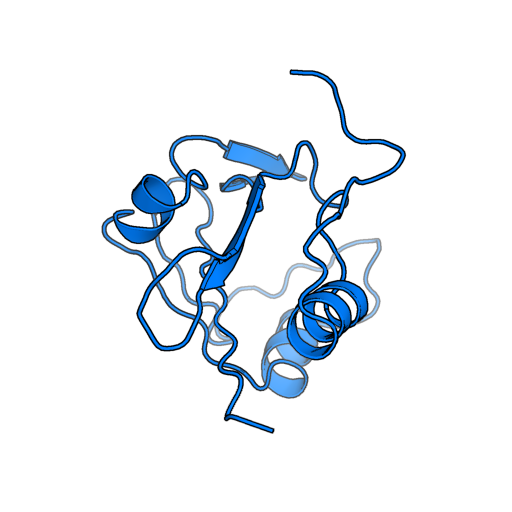 ILE A 1 81 ? -5.966 1.319 7.038 1.00 94.88 81 ILE A CA 1
ATOM 654 C C . ILE A 1 81 ? -7.321 0.710 7.378 1.00 94.88 81 ILE A C 1
ATOM 656 O O . ILE A 1 81 ? -8.367 1.310 7.117 1.00 94.88 81 ILE A O 1
ATOM 660 N N . ILE A 1 82 ? -7.288 -0.482 7.966 1.00 93.75 82 ILE A N 1
ATOM 661 C CA . ILE A 1 82 ? -8.463 -1.250 8.373 1.00 93.75 82 ILE A CA 1
ATOM 662 C C . ILE A 1 82 ? -8.418 -1.382 9.892 1.00 93.75 82 ILE A C 1
ATOM 664 O O . ILE A 1 82 ? -7.377 -1.721 10.455 1.00 93.75 82 ILE A O 1
ATOM 668 N N . ASP A 1 83 ? -9.524 -1.083 10.567 1.00 92.44 83 ASP A N 1
ATOM 669 C CA . ASP A 1 83 ? -9.605 -1.26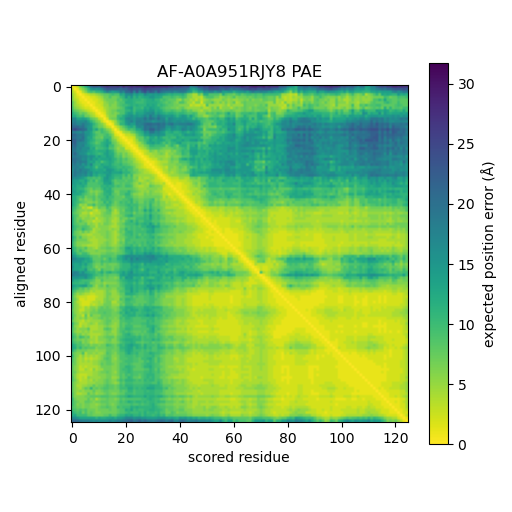0 12.013 1.00 92.44 83 ASP A CA 1
ATOM 670 C C . ASP A 1 83 ? -9.859 -2.722 12.420 1.00 92.44 83 ASP A C 1
ATOM 672 O O . ASP A 1 83 ? -10.115 -3.604 11.599 1.00 92.44 83 ASP A O 1
ATOM 676 N N . LYS A 1 84 ? -9.834 -2.981 13.731 1.00 91.12 84 LYS A N 1
ATOM 677 C CA . LYS A 1 84 ? -10.056 -4.318 14.305 1.00 91.12 84 LYS A CA 1
ATOM 678 C C . LYS A 1 84 ? -11.440 -4.924 14.028 1.00 91.12 84 LYS A C 1
ATOM 680 O O . LYS A 1 84 ? -11.620 -6.116 14.244 1.00 91.12 84 LYS A O 1
ATOM 685 N N . ASN A 1 85 ? -12.411 -4.118 13.604 1.00 93.81 85 ASN A N 1
ATOM 686 C CA . ASN A 1 85 ? -13.755 -4.570 13.251 1.00 93.81 85 ASN A CA 1
ATOM 687 C C . ASN A 1 85 ? -13.879 -4.844 11.741 1.00 93.81 85 ASN A C 1
ATOM 689 O O . ASN A 1 85 ? -14.974 -5.135 11.266 1.00 93.81 85 ASN A O 1
ATOM 693 N N . GLY A 1 86 ? -12.783 -4.725 10.982 1.00 90.19 86 GLY A N 1
ATOM 694 C CA . GLY A 1 86 ? -12.776 -4.885 9.530 1.00 90.19 86 GLY A CA 1
ATOM 695 C C . GLY A 1 86 ? -13.256 -3.647 8.771 1.00 90.19 86 GLY A C 1
ATOM 696 O O . GLY A 1 86 ? -13.531 -3.737 7.576 1.00 90.19 86 GLY A O 1
ATOM 697 N N . ILE A 1 87 ? -13.372 -2.489 9.428 1.00 94.06 87 ILE A N 1
ATOM 698 C CA . ILE A 1 87 ? -13.851 -1.256 8.796 1.00 94.06 87 ILE A CA 1
ATOM 699 C C . ILE A 1 87 ? -12.666 -0.501 8.199 1.00 94.06 87 ILE A C 1
ATOM 701 O O . ILE A 1 87 ? -11.695 -0.194 8.892 1.00 94.06 87 ILE A O 1
ATOM 705 N N . VAL A 1 88 ? -12.766 -0.146 6.917 1.00 94.75 88 VAL A N 1
ATOM 706 C CA . VAL A 1 88 ? -11.801 0.741 6.256 1.00 94.75 88 VAL A CA 1
ATOM 707 C C . VAL A 1 88 ? -11.920 2.141 6.858 1.00 94.75 88 VAL A C 1
ATOM 709 O O . VAL A 1 88 ? -12.951 2.798 6.727 1.00 94.75 88 VAL A O 1
ATOM 712 N N . ARG A 1 89 ? -10.861 2.597 7.527 1.00 96.19 89 ARG A N 1
ATOM 713 C CA . ARG A 1 89 ? -10.767 3.942 8.119 1.00 96.19 89 ARG A CA 1
ATOM 714 C C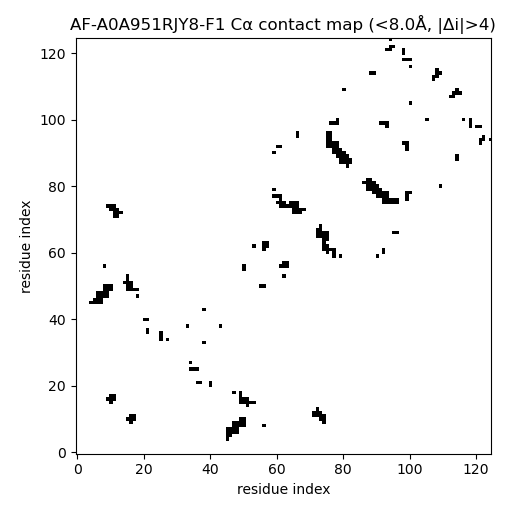 . ARG A 1 89 ? -10.086 4.941 7.198 1.00 96.19 89 ARG A C 1
ATOM 716 O O . ARG A 1 89 ? -10.375 6.128 7.265 1.00 96.19 89 ARG A O 1
ATOM 723 N N . PHE A 1 90 ? -9.223 4.446 6.321 1.00 96.00 90 PHE A N 1
ATOM 724 C CA . PHE A 1 90 ? -8.497 5.254 5.356 1.00 96.00 90 PHE A CA 1
ATOM 725 C C . PHE A 1 90 ? -8.210 4.436 4.103 1.00 96.00 90 PHE A C 1
ATOM 727 O O . PHE A 1 90 ? -7.829 3.268 4.190 1.00 96.00 90 PHE A O 1
ATOM 734 N N . GLN A 1 91 ? -8.354 5.068 2.943 1.00 93.94 91 GLN A N 1
ATOM 735 C CA . GLN A 1 91 ? -7.913 4.528 1.666 1.00 93.94 91 GLN A CA 1
ATOM 736 C C . GLN A 1 91 ? -7.325 5.662 0.837 1.00 93.94 91 GLN A C 1
ATOM 738 O O . GLN A 1 91 ? -8.001 6.644 0.538 1.00 93.94 91 GLN A O 1
ATOM 743 N N . TYR A 1 92 ? -6.085 5.486 0.402 1.00 93.19 92 TYR A N 1
ATOM 744 C CA . TYR A 1 92 ? -5.396 6.432 -0.454 1.00 93.19 92 TYR A CA 1
ATOM 745 C C . TYR A 1 92 ? -4.895 5.735 -1.703 1.00 93.19 92 TYR A C 1
ATOM 747 O O . TYR A 1 92 ? -3.967 4.930 -1.655 1.00 93.19 92 TYR A O 1
ATOM 755 N N . ARG A 1 93 ? -5.523 6.056 -2.834 1.00 90.75 93 ARG A N 1
ATOM 756 C CA . ARG A 1 93 ? -5.087 5.602 -4.156 1.00 90.75 93 ARG A CA 1
ATOM 757 C C . ARG A 1 93 ? -4.090 6.618 -4.691 1.00 90.75 93 ARG A C 1
ATOM 759 O O . ARG A 1 93 ? -4.466 7.777 -4.912 1.00 90.75 93 ARG A O 1
ATOM 766 N N . GLY A 1 94 ? -2.848 6.185 -4.859 1.00 89.62 94 GLY A N 1
ATOM 767 C CA . GLY A 1 94 ? -1.781 7.015 -5.387 1.00 89.62 94 GLY A CA 1
ATOM 768 C C . GLY A 1 94 ? -2.049 7.430 -6.830 1.00 89.62 94 GLY A C 1
ATOM 769 O O . GLY A 1 94 ? -2.685 6.711 -7.605 1.00 89.62 94 GLY A O 1
ATOM 770 N N . THR A 1 95 ? -1.596 8.623 -7.171 1.00 89.00 95 THR A N 1
ATOM 771 C CA . THR A 1 95 ? -1.674 9.235 -8.501 1.00 89.00 95 THR A CA 1
ATOM 772 C C . THR A 1 95 ? -0.338 9.171 -9.234 1.00 89.00 95 THR A C 1
ATOM 774 O O . THR A 1 95 ? -0.322 9.211 -10.460 1.00 89.00 95 THR A O 1
ATOM 777 N N . PHE A 1 96 ? 0.759 8.963 -8.504 1.00 86.75 96 PHE A N 1
ATOM 778 C CA . PHE A 1 96 ? 2.064 8.563 -9.026 1.00 86.75 96 PHE A CA 1
ATOM 779 C C . PHE A 1 96 ? 2.791 7.701 -7.980 1.00 86.75 96 PHE A C 1
ATOM 781 O O . PHE A 1 96 ? 2.239 7.378 -6.934 1.00 86.75 96 PHE A O 1
ATOM 788 N N . TRP A 1 97 ? 4.023 7.267 -8.250 1.00 81.12 97 TRP A N 1
ATOM 789 C CA . TRP A 1 97 ? 4.720 6.313 -7.373 1.00 81.12 97 TRP A CA 1
ATOM 790 C C . TRP A 1 97 ? 4.900 6.792 -5.917 1.00 81.12 97 TRP A C 1
ATOM 792 O O . TRP A 1 97 ? 4.815 5.990 -4.979 1.00 81.12 97 TRP A O 1
ATOM 802 N N . GLY A 1 98 ? 5.145 8.094 -5.745 1.00 85.94 98 GLY A N 1
ATOM 803 C CA . GLY A 1 98 ? 5.615 8.702 -4.500 1.00 85.94 98 GLY A CA 1
ATOM 804 C C . GLY A 1 98 ? 4.599 9.556 -3.744 1.00 85.94 98 GLY A C 1
ATOM 805 O O . GLY A 1 98 ? 5.005 10.228 -2.808 1.00 85.94 98 GLY A O 1
ATOM 806 N N . ASP A 1 99 ? 3.316 9.561 -4.117 1.00 91.88 99 ASP A N 1
ATOM 807 C CA . ASP A 1 99 ? 2.312 10.421 -3.463 1.00 91.88 99 ASP A CA 1
ATOM 808 C C . ASP A 1 99 ? 1.550 9.748 -2.317 1.00 91.88 99 ASP A C 1
ATOM 810 O O . ASP A 1 99 ? 0.618 10.317 -1.754 1.00 91.88 99 ASP A O 1
ATOM 814 N N . ARG A 1 100 ? 1.938 8.524 -1.963 1.00 92.00 100 ARG A N 1
ATOM 815 C CA . ARG A 1 100 ? 1.404 7.813 -0.802 1.00 92.00 100 ARG A CA 1
ATOM 816 C C . ARG A 1 100 ? 1.898 8.442 0.506 1.00 92.00 100 ARG A C 1
ATOM 818 O O . ARG A 1 100 ? 3.004 8.983 0.532 1.00 92.00 100 ARG A O 1
ATOM 825 N N . PRO A 1 101 ? 1.148 8.292 1.612 1.00 94.62 101 PRO A N 1
ATOM 826 C CA . PRO A 1 101 ? 1.690 8.588 2.932 1.00 94.62 101 PRO A CA 1
ATOM 827 C C . PRO A 1 101 ? 2.907 7.702 3.225 1.00 94.62 101 PRO A C 1
ATOM 829 O O . PRO A 1 101 ? 2.938 6.527 2.844 1.00 94.62 101 PRO A O 1
ATOM 832 N N . THR A 1 102 ? 3.893 8.248 3.935 1.00 91.25 102 THR A N 1
ATOM 833 C CA . THR A 1 102 ? 5.024 7.463 4.446 1.00 91.25 102 THR A CA 1
ATOM 834 C C . THR A 1 102 ? 4.571 6.496 5.544 1.00 91.25 102 THR A C 1
ATOM 836 O O . THR A 1 102 ? 3.442 6.574 6.045 1.00 91.25 102 THR A O 1
ATOM 839 N N . ILE A 1 103 ? 5.455 5.581 5.954 1.00 87.56 103 ILE A N 1
ATOM 840 C CA . ILE A 1 103 ? 5.188 4.684 7.088 1.00 87.56 103 ILE A CA 1
ATOM 841 C C . ILE A 1 103 ? 4.945 5.508 8.358 1.00 87.56 103 ILE A C 1
ATOM 843 O O . ILE A 1 103 ? 3.973 5.261 9.065 1.00 87.56 103 ILE A O 1
ATOM 847 N N . GLU A 1 104 ? 5.761 6.530 8.617 1.00 91.19 104 GLU A N 1
ATOM 848 C CA . GLU A 1 104 ? 5.634 7.402 9.789 1.00 91.19 104 GLU A CA 1
ATOM 849 C C . GLU A 1 104 ? 4.303 8.156 9.788 1.00 91.19 104 GLU A C 1
ATOM 851 O O . GLU A 1 104 ? 3.616 8.201 10.807 1.00 91.19 104 GLU A O 1
ATOM 856 N N . GLN A 1 105 ? 3.900 8.706 8.638 1.00 95.19 105 GLN A N 1
ATOM 857 C CA . GLN A 1 105 ? 2.597 9.359 8.495 1.00 95.19 105 GLN A CA 1
ATOM 858 C C . GLN A 1 105 ? 1.457 8.364 8.726 1.00 95.19 105 GLN A C 1
ATOM 860 O O . GLN A 1 105 ? 0.505 8.679 9.431 1.00 95.19 105 GLN A O 1
ATOM 865 N N . THR A 1 106 ? 1.575 7.148 8.193 1.00 93.88 106 THR A N 1
ATOM 866 C CA . THR A 1 106 ? 0.576 6.086 8.365 1.00 93.88 106 THR A CA 1
ATOM 867 C C . THR A 1 106 ? 0.431 5.668 9.825 1.00 93.88 106 THR A C 1
ATOM 869 O O . THR A 1 106 ? -0.687 5.577 10.328 1.00 93.88 106 THR A O 1
ATOM 872 N N . LEU A 1 107 ? 1.542 5.476 10.536 1.00 92.56 107 LEU A N 1
ATOM 873 C CA . LEU A 1 107 ? 1.531 5.160 11.965 1.00 92.56 107 LEU A CA 1
ATOM 874 C C . LEU A 1 107 ? 0.945 6.305 12.790 1.00 92.56 107 LEU A C 1
ATOM 876 O O . LEU A 1 107 ? 0.137 6.048 13.679 1.00 92.56 107 LEU A O 1
ATOM 880 N N . LYS A 1 108 ? 1.270 7.557 12.448 1.00 95.25 108 LYS A N 1
ATOM 881 C CA . LYS A 1 108 ? 0.679 8.731 13.094 1.00 95.25 108 LYS A CA 1
ATOM 882 C C . LYS A 1 108 ? -0.839 8.767 12.915 1.00 95.25 108 LYS A C 1
ATOM 884 O O . LYS A 1 108 ? -1.534 8.987 13.896 1.00 95.25 108 LYS A O 1
ATOM 889 N N . MET A 1 109 ? -1.352 8.489 11.711 1.00 96.38 109 MET A N 1
ATOM 890 C CA . MET A 1 109 ? -2.800 8.400 11.468 1.00 96.38 109 MET A CA 1
ATOM 891 C C . MET A 1 109 ? -3.464 7.328 12.345 1.00 96.38 109 MET A C 1
ATOM 893 O O . MET A 1 109 ? -4.544 7.546 12.886 1.00 96.38 109 MET A O 1
ATOM 897 N N . ILE A 1 110 ? -2.813 6.171 12.518 1.00 94.56 110 ILE A N 1
ATOM 898 C CA . ILE A 1 110 ? -3.314 5.092 13.386 1.00 94.56 110 ILE A CA 1
ATOM 899 C C . ILE A 1 110 ? -3.303 5.515 14.861 1.00 94.56 110 ILE A C 1
ATOM 901 O O . ILE A 1 110 ? -4.248 5.217 15.588 1.00 94.56 110 ILE A O 1
ATOM 905 N N . GLU A 1 111 ? -2.243 6.189 15.305 1.00 93.44 111 GLU A N 1
ATOM 906 C CA . GLU A 1 111 ? -2.071 6.627 16.692 1.00 93.44 111 GLU A CA 1
ATOM 907 C C . GLU A 1 111 ? -3.063 7.726 17.083 1.00 93.44 111 GLU A C 1
ATOM 909 O O . GLU A 1 111 ? -3.674 7.654 18.149 1.00 93.44 111 GLU A O 1
ATOM 914 N N . THR A 1 112 ? -3.244 8.732 16.226 1.00 95.44 112 THR A N 1
ATOM 915 C CA . THR A 1 112 ? -4.111 9.882 16.510 1.00 95.44 112 THR A CA 1
ATOM 916 C C . THR A 1 112 ? -5.570 9.637 16.134 1.00 95.44 112 THR A C 1
ATOM 918 O O . THR A 1 112 ? -6.449 10.340 16.628 1.00 95.44 112 THR A O 1
ATOM 921 N N . GLY A 1 113 ? -5.842 8.674 15.248 1.00 94.50 113 GLY A N 1
ATOM 922 C CA . GLY A 1 113 ? -7.152 8.500 14.618 1.00 94.50 113 GLY A CA 1
ATOM 923 C C . GLY A 1 113 ? -7.498 9.600 13.607 1.00 94.50 113 GLY A C 1
ATOM 924 O O . GLY A 1 113 ? -8.637 9.665 13.144 1.00 94.50 113 GLY A O 1
ATOM 925 N N . ASP A 1 114 ? -6.539 10.466 13.273 1.00 96.38 114 ASP A N 1
ATOM 926 C CA . ASP A 1 114 ? -6.686 11.490 12.247 1.00 96.38 114 ASP A CA 1
ATOM 927 C C . ASP A 1 114 ? -6.259 10.920 10.895 1.00 96.38 114 ASP A C 1
ATOM 929 O O . ASP A 1 114 ? -5.079 10.690 10.649 1.00 96.38 114 ASP A O 1
ATOM 933 N N . PHE A 1 115 ? -7.234 10.694 10.018 1.00 96.44 115 PHE A N 1
ATOM 934 C CA . PHE A 1 115 ? -7.027 10.142 8.679 1.00 96.44 115 PHE A CA 1
ATOM 935 C C . PHE A 1 115 ? -7.034 11.221 7.583 1.00 96.44 115 PHE A C 1
ATOM 937 O O . PHE A 1 115 ? -7.221 10.909 6.404 1.00 96.44 115 PHE A O 1
ATOM 944 N N . SER A 1 116 ? -6.854 12.494 7.949 1.00 94.00 116 SER A N 1
ATOM 945 C CA . SER A 1 116 ? -6.761 13.603 6.998 1.00 94.00 116 SER A CA 1
ATOM 946 C C . SER A 1 116 ? -5.374 13.655 6.345 1.00 94.00 116 SER A C 1
ATOM 948 O O . SER A 1 116 ? -4.472 14.386 6.744 1.00 94.00 116 SER A O 1
ATOM 950 N N . PHE A 1 117 ? -5.180 12.840 5.309 1.00 95.62 117 PHE A N 1
ATOM 951 C CA . PHE A 1 117 ? -3.969 12.882 4.492 1.00 95.62 117 PHE A CA 1
ATOM 952 C C . PHE A 1 117 ? -4.282 13.287 3.053 1.00 95.62 117 PHE A C 1
ATOM 954 O O . PHE A 1 117 ? -5.068 12.639 2.360 1.00 95.62 117 PHE A O 1
ATOM 961 N N . GLU A 1 118 ? -3.579 14.312 2.580 1.00 93.88 118 GLU A N 1
ATOM 962 C CA . GLU A 1 118 ? -3.527 14.690 1.175 1.00 93.88 118 GLU A CA 1
ATOM 963 C C . GLU A 1 118 ? -2.092 15.068 0.794 1.00 93.88 118 GLU A C 1
ATOM 965 O O . GLU A 1 118 ? -1.445 15.887 1.446 1.00 93.88 118 GLU A O 1
ATOM 970 N N . HIS A 1 119 ? -1.576 14.445 -0.265 1.00 94.88 119 HIS A N 1
ATOM 971 C CA . HIS A 1 119 ? -0.242 14.746 -0.766 1.00 94.88 119 HIS A CA 1
ATOM 972 C C . HIS A 1 119 ? -0.227 16.128 -1.450 1.00 94.88 119 HIS A C 1
ATOM 974 O O . HIS A 1 119 ? -1.071 16.365 -2.317 1.00 94.88 119 HIS A O 1
ATOM 980 N N . PRO A 1 120 ? 0.747 17.017 -1.167 1.00 93.75 120 PRO A N 1
ATOM 981 C CA . PRO A 1 120 ? 0.772 18.381 -1.717 1.00 93.75 120 PRO A CA 1
ATOM 982 C C . PRO A 1 120 ? 0.790 18.453 -3.248 1.00 93.75 120 PRO A C 1
ATOM 984 O O . PRO A 1 120 ? 0.359 19.436 -3.840 1.00 93.75 120 PRO A O 1
ATOM 987 N N . GLN A 1 121 ? 1.316 17.409 -3.889 1.00 93.81 121 GLN A N 1
ATOM 988 C CA . GLN A 1 121 ? 1.427 17.298 -5.346 1.00 93.81 121 GLN A CA 1
ATOM 989 C C . GLN A 1 121 ? 0.443 16.283 -5.933 1.00 93.81 121 GLN A C 1
ATOM 991 O O . GLN A 1 121 ? 0.686 15.759 -7.018 1.00 93.81 121 GLN A O 1
ATOM 996 N N . ARG A 1 122 ? -0.628 15.935 -5.209 1.00 92.19 122 ARG A N 1
ATOM 997 C CA . ARG A 1 122 ? -1.624 14.978 -5.697 1.00 92.19 122 ARG A CA 1
ATOM 998 C C . ARG A 1 122 ? -2.137 15.421 -7.069 1.00 92.19 122 ARG A C 1
ATOM 1000 O O . ARG A 1 122 ? -2.627 16.539 -7.223 1.00 92.19 122 ARG A O 1
ATOM 1007 N N . LEU A 1 123 ? -2.016 14.548 -8.066 1.00 88.69 123 LEU A N 1
ATOM 1008 C CA . LEU A 1 123 ? -2.486 14.863 -9.410 1.00 88.69 123 LEU A CA 1
ATOM 1009 C C . LEU A 1 123 ? -4.015 14.806 -9.437 1.00 88.69 123 LEU A C 1
ATOM 1011 O O . LEU A 1 123 ? -4.630 13.914 -8.848 1.00 88.69 123 LEU A O 1
ATOM 1015 N N . LYS A 1 124 ? -4.633 15.761 -10.133 1.00 83.50 124 LYS A N 1
ATOM 1016 C CA . LYS A 1 124 ? -6.069 15.714 -10.412 1.00 83.50 124 LYS A CA 1
ATOM 1017 C C . LYS A 1 124 ? -6.295 14.696 -11.528 1.00 83.50 124 LYS A C 1
ATOM 1019 O O . LYS A 1 124 ? -5.625 14.771 -12.556 1.00 83.50 124 LYS A O 1
ATOM 1024 N N . LEU A 1 125 ? -7.172 13.729 -11.269 1.00 65.25 125 LEU A N 1
ATOM 1025 C CA . LEU A 1 125 ? -7.618 12.742 -12.254 1.00 65.25 125 LEU A CA 1
ATOM 1026 C C . LEU A 1 125 ? -8.676 13.345 -13.177 1.00 65.25 125 LEU A C 1
ATOM 1028 O O . LEU A 1 125 ? -9.461 14.184 -12.678 1.00 65.25 125 LEU A O 1
#

Solvent-accessible surface area (backbone atoms only — not comparable to full-atom values): 8194 Å² total; per-residue (Å²): 134,80,90,82,85,65,73,48,78,58,44,49,58,98,46,41,52,71,81,89,80,70,80,66,87,75,80,88,47,99,89,51,96,63,63,64,50,60,53,51,69,74,69,56,89,61,56,76,46,71,41,64,84,41,60,62,34,45,74,68,60,20,37,93,45,64,40,82,52,99,94,43,46,30,51,32,55,60,51,74,43,64,49,99,86,73,46,76,73,38,78,46,74,35,76,51,96,78,50,56,78,50,70,68,55,48,51,49,25,66,73,71,69,54,70,90,77,78,47,96,78,64,65,85,128

Sequence (125 aa):
MGSIIVFTVETHDRYRGRVMVGKELDPSYWFSKKSFHEAYTEKIWWPHLLDRAGAIGAMYGADPLAFAVHAEYINRPVTVIIDKNGIVRFQYRGTFWGDRPTIEQTLKMIETGDFSFEHPQRLKL